Protein AF-A0A1T5ESS9-F1 (afdb_monomer_lite)

Organism: NCBI:txid623280

Foldseek 3Di:
DAEDEDEDPDPVVCVVVVVVCVVVVHHYDDDDHDPPQPPVNVVVVVVVVVCVVVVVDDDDPDPCVVVVD

Secondary structure (DSSP, 8-state):
--EEEE----HHHHHHHHHHHHHTT-EEEEPPP-PPPPHHHHHHHHHHHHHHHTT--PPPSSHHHHHT-

Structure (mmCIF, N/CA/C/O backbone):
data_AF-A0A1T5ESS9-F1
#
_entry.id   AF-A0A1T5ESS9-F1
#
loop_
_atom_site.group_PDB
_atom_site.id
_atom_site.type_symbol
_atom_site.label_ato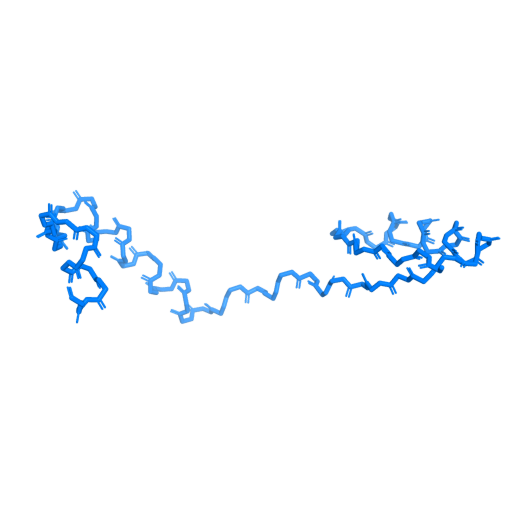m_id
_atom_site.label_alt_id
_atom_site.label_comp_id
_atom_site.label_asym_id
_atom_site.label_entity_id
_atom_site.label_seq_id
_atom_site.pdbx_PDB_ins_code
_atom_site.Cartn_x
_atom_site.Cartn_y
_atom_site.Cartn_z
_atom_site.occupancy
_atom_site.B_iso_or_equiv
_atom_site.auth_seq_id
_atom_site.auth_comp_id
_atom_site.auth_asym_id
_atom_site.auth_atom_id
_atom_site.pdbx_PDB_model_num
ATOM 1 N N . MET A 1 1 ? -25.975 10.359 5.061 1.00 55.25 1 MET A N 1
ATOM 2 C CA . MET A 1 1 ? -25.144 9.647 6.051 1.00 55.25 1 MET A CA 1
ATOM 3 C C . MET A 1 1 ? -23.726 9.633 5.505 1.00 55.25 1 MET A C 1
ATOM 5 O O . MET A 1 1 ? -23.564 9.221 4.363 1.00 55.25 1 MET A O 1
ATOM 9 N N . THR A 1 2 ? -22.751 10.175 6.233 1.00 69.81 2 THR A N 1
ATOM 10 C CA . THR A 1 2 ? -21.366 10.332 5.752 1.00 69.81 2 THR A CA 1
ATOM 11 C C . THR A 1 2 ? -20.510 9.228 6.357 1.00 69.81 2 THR A C 1
ATOM 13 O O . THR A 1 2 ? -20.485 9.090 7.576 1.00 69.81 2 THR A O 1
ATOM 16 N N . GLN A 1 3 ? -19.842 8.441 5.514 1.00 67.38 3 GLN A N 1
ATOM 17 C CA . GLN A 1 3 ? -18.946 7.361 5.928 1.00 67.38 3 GLN A CA 1
ATOM 18 C C . GLN A 1 3 ? -17.506 7.770 5.623 1.00 67.38 3 GLN A C 1
ATOM 20 O O . GLN A 1 3 ? -17.228 8.262 4.528 1.00 67.38 3 GLN A O 1
ATOM 25 N N . VAL A 1 4 ? -16.603 7.604 6.590 1.00 73.88 4 VAL A N 1
ATOM 26 C CA . VAL A 1 4 ? -15.196 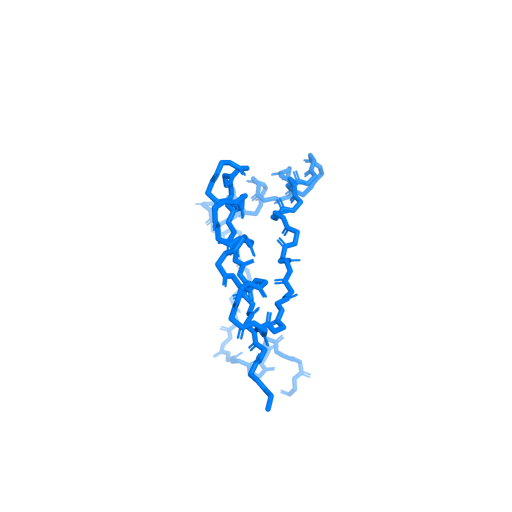8.012 6.457 1.00 73.88 4 VAL A CA 1
ATOM 27 C C . VAL A 1 4 ? -14.280 6.809 6.662 1.00 73.88 4 VAL A C 1
ATOM 29 O O . VAL A 1 4 ? -14.405 6.079 7.643 1.00 73.88 4 VAL A O 1
ATOM 32 N N . THR A 1 5 ? -13.335 6.614 5.745 1.00 73.50 5 THR A N 1
ATOM 33 C CA . THR A 1 5 ? -12.279 5.601 5.873 1.00 73.50 5 THR A CA 1
ATOM 34 C C . THR A 1 5 ? -11.049 6.232 6.512 1.00 73.50 5 THR A C 1
ATOM 36 O O . THR A 1 5 ? -10.584 7.281 6.063 1.00 73.50 5 THR A O 1
ATOM 39 N N . LEU A 1 6 ? -10.526 5.607 7.567 1.00 72.06 6 LEU A N 1
ATOM 40 C CA . LEU A 1 6 ? -9.413 6.143 8.350 1.00 72.06 6 LEU A CA 1
ATOM 41 C C . LEU A 1 6 ? -8.279 5.126 8.449 1.00 72.06 6 LEU A C 1
ATOM 43 O O . LEU A 1 6 ? -8.488 3.991 8.875 1.00 72.06 6 LEU A O 1
ATOM 47 N N . HIS A 1 7 ? -7.068 5.581 8.124 1.00 72.00 7 HIS A N 1
ATOM 48 C CA . HIS A 1 7 ? -5.823 4.839 8.319 1.00 72.00 7 HIS A CA 1
ATOM 49 C C . HIS A 1 7 ? -5.007 5.501 9.433 1.00 72.00 7 HIS A C 1
ATOM 51 O O . HIS A 1 7 ? -4.528 6.627 9.277 1.00 72.00 7 HIS A O 1
ATOM 57 N N . ILE A 1 8 ? -4.894 4.843 10.592 1.00 72.62 8 ILE A N 1
ATOM 58 C CA . ILE A 1 8 ? -4.201 5.383 11.772 1.00 72.62 8 ILE A CA 1
ATOM 59 C C . ILE A 1 8 ? -3.289 4.312 12.373 1.00 72.62 8 ILE A C 1
ATOM 61 O O . ILE A 1 8 ? -3.732 3.439 13.114 1.00 72.62 8 ILE A O 1
ATOM 65 N N . ASP A 1 9 ? -1.984 4.453 12.153 1.00 69.06 9 ASP A N 1
ATOM 66 C CA . ASP A 1 9 ? -0.970 3.493 12.621 1.00 69.06 9 ASP A CA 1
ATOM 67 C C . ASP A 1 9 ? -0.659 3.575 14.132 1.00 69.06 9 ASP A C 1
ATOM 69 O O . ASP A 1 9 ? 0.157 2.822 14.660 1.00 69.06 9 ASP A O 1
ATOM 73 N N . SER A 1 10 ? -1.292 4.490 14.879 1.00 76.19 10 SER A N 1
ATOM 74 C CA . SER A 1 10 ? -1.031 4.693 16.313 1.00 76.19 10 SER A CA 1
ATOM 75 C C . SER A 1 10 ? -2.268 4.451 17.173 1.00 76.19 10 SER A C 1
ATOM 77 O O . SER A 1 10 ? -3.233 5.211 17.112 1.00 76.19 10 SER A O 1
ATOM 79 N N . LYS A 1 11 ? -2.188 3.475 18.089 1.00 73.56 11 LYS A N 1
ATOM 80 C CA . LYS A 1 11 ? -3.273 3.139 19.035 1.00 73.56 11 LYS A CA 1
ATOM 81 C C . LYS A 1 11 ? -3.763 4.336 19.863 1.00 73.56 11 LYS A C 1
ATOM 83 O O . LYS A 1 11 ? -4.961 4.468 20.090 1.00 73.56 11 LYS A O 1
ATOM 88 N N . LYS A 1 12 ? -2.859 5.228 20.294 1.00 78.19 12 LYS A N 1
ATOM 89 C CA . LYS A 1 12 ? -3.232 6.439 21.055 1.00 78.19 12 LYS A CA 1
ATOM 90 C C . LYS A 1 12 ? -4.037 7.423 20.202 1.00 78.19 12 LYS A C 1
ATOM 92 O O . LYS A 1 12 ? -5.027 7.965 20.679 1.00 78.19 12 LYS A O 1
ATOM 97 N N . LYS A 1 13 ? -3.630 7.632 18.944 1.00 79.19 13 LYS A N 1
ATOM 98 C CA . LYS A 1 13 ? -4.351 8.506 18.004 1.00 79.19 13 LYS A CA 1
ATOM 99 C C . LYS A 1 13 ? -5.696 7.898 17.600 1.00 79.19 13 LYS A C 1
ATOM 101 O O . LYS A 1 13 ? -6.677 8.626 17.516 1.00 79.19 13 LYS A O 1
ATOM 106 N N . TRP A 1 14 ? -5.752 6.575 17.437 1.00 81.94 14 TRP A N 1
ATOM 107 C CA . TRP A 1 14 ? -6.986 5.843 17.157 1.00 81.94 14 TRP A CA 1
ATOM 108 C C . TRP A 1 14 ? -8.033 6.044 18.254 1.00 81.94 14 TRP A C 1
ATOM 110 O O . TRP A 1 14 ? -9.164 6.406 17.954 1.00 81.94 14 TRP A O 1
ATOM 120 N N . ALA A 1 15 ? -7.647 5.892 19.527 1.00 80.31 15 ALA A N 1
ATOM 121 C CA . ALA A 1 15 ? -8.564 6.071 20.654 1.00 80.31 15 ALA A CA 1
ATOM 122 C C . ALA A 1 15 ? -9.154 7.492 20.723 1.00 80.31 15 ALA A C 1
ATOM 124 O O . ALA A 1 15 ? -10.349 7.648 20.962 1.00 80.31 15 ALA A O 1
ATOM 125 N N . ALA A 1 16 ? -8.335 8.519 20.469 1.00 81.81 16 ALA A N 1
ATOM 126 C CA . ALA A 1 16 ? -8.793 9.907 20.451 1.00 81.81 16 ALA A CA 1
ATOM 127 C C . ALA A 1 16 ? -9.752 10.192 19.281 1.00 81.81 16 ALA A C 1
ATOM 129 O O . ALA A 1 16 ? -10.769 10.852 19.466 1.00 81.81 16 ALA A O 1
ATOM 130 N N . ILE A 1 17 ? -9.451 9.672 18.088 1.00 83.75 17 ILE A N 1
ATOM 131 C CA . ILE A 1 17 ? -10.260 9.900 16.882 1.00 83.75 17 ILE A CA 1
ATOM 132 C C . ILE A 1 17 ? -11.576 9.119 16.941 1.00 83.75 17 ILE A C 1
ATOM 134 O O . ILE A 1 17 ? -12.622 9.668 16.606 1.00 83.75 17 ILE A O 1
ATOM 138 N N . LYS A 1 18 ? -11.551 7.884 17.451 1.00 82.75 18 LYS A N 1
ATOM 139 C CA . LYS A 1 18 ? -12.748 7.068 17.673 1.00 82.75 18 LYS A CA 1
ATOM 140 C C . LYS A 1 18 ? -13.781 7.792 18.542 1.00 82.75 18 LYS A C 1
ATOM 142 O O . LYS A 1 18 ? -14.940 7.875 18.153 1.00 82.75 18 LYS A O 1
ATOM 147 N N . ALA A 1 19 ? -13.347 8.377 19.661 1.00 83.00 19 ALA A N 1
ATOM 148 C CA . ALA A 1 19 ? -14.236 9.112 20.562 1.00 83.00 19 ALA A CA 1
ATOM 149 C C . ALA A 1 19 ? -14.908 10.322 19.884 1.00 83.00 19 ALA A C 1
ATOM 151 O O . ALA A 1 19 ? -16.068 10.618 20.157 1.00 83.00 19 ALA A O 1
ATOM 152 N N . ILE A 1 20 ? -14.198 11.007 18.980 1.00 85.12 20 ILE A N 1
ATOM 153 C CA . ILE A 1 20 ? -14.741 12.145 18.224 1.00 85.12 20 ILE A CA 1
ATOM 154 C C . ILE A 1 20 ? -15.778 11.670 17.198 1.00 85.12 20 ILE A C 1
ATOM 156 O O . ILE A 1 20 ? -16.844 12.267 17.090 1.00 85.12 20 ILE A O 1
ATOM 160 N N . LEU A 1 21 ? -15.491 10.590 16.465 1.00 85.50 21 LEU A N 1
ATOM 161 C CA . LEU A 1 21 ? -16.399 10.052 15.444 1.00 85.50 21 LEU A CA 1
ATOM 162 C C . LEU A 1 21 ? -17.703 9.536 16.050 1.00 85.50 21 LEU A C 1
ATOM 164 O O . LEU A 1 21 ? -18.772 9.801 15.509 1.00 85.50 21 LEU A O 1
ATOM 168 N N . GLU A 1 22 ? -17.612 8.856 17.195 1.00 83.38 22 GLU A N 1
ATOM 169 C CA . GLU A 1 22 ? -18.776 8.376 17.943 1.00 83.38 22 GLU A CA 1
ATOM 170 C C . GLU A 1 22 ? -19.622 9.540 18.477 1.00 83.38 22 GLU A C 1
ATOM 172 O O . GLU A 1 22 ? -20.843 9.513 18.355 1.00 83.38 22 GLU A O 1
ATOM 177 N N . ALA A 1 23 ? -18.994 10.601 18.998 1.00 85.88 23 ALA A N 1
ATOM 178 C CA . ALA A 1 23 ? -19.708 11.792 19.465 1.00 85.88 23 ALA A CA 1
ATOM 179 C C . ALA A 1 23 ? -20.416 12.563 18.335 1.00 85.88 23 ALA A C 1
ATOM 181 O O . ALA A 1 23 ? -21.384 13.277 18.591 1.00 85.88 23 ALA A O 1
ATOM 182 N N . MET A 1 24 ? -19.930 12.437 17.098 1.00 85.19 24 MET A N 1
ATOM 183 C CA . MET A 1 24 ? -20.490 13.097 15.916 1.00 85.19 24 MET A CA 1
ATOM 184 C C . MET A 1 24 ? -21.468 12.217 15.122 1.00 85.19 24 MET A C 1
ATOM 186 O O . MET A 1 24 ? -21.956 12.669 14.087 1.00 85.19 24 MET A O 1
ATOM 190 N N . ASP A 1 25 ? -21.741 10.989 15.577 1.00 81.69 25 ASP A N 1
ATOM 191 C CA . ASP A 1 25 ? -22.567 9.997 14.868 1.00 81.69 25 ASP A CA 1
ATOM 192 C C . ASP A 1 25 ? -22.087 9.736 13.421 1.00 81.69 25 ASP A C 1
ATOM 194 O O . ASP A 1 25 ? -22.861 9.591 12.472 1.00 81.69 25 ASP A O 1
ATOM 198 N N . ILE A 1 26 ? -20.762 9.725 13.230 1.00 82.75 26 ILE A N 1
ATOM 199 C CA . ILE A 1 26 ? -20.128 9.470 11.933 1.00 82.75 26 ILE A CA 1
ATOM 200 C C . ILE A 1 26 ? -19.789 7.985 11.831 1.00 82.75 26 ILE A C 1
ATOM 202 O O . ILE A 1 26 ? -18.998 7.459 12.614 1.00 82.75 26 ILE A O 1
ATOM 206 N N . ALA A 1 27 ? -20.328 7.318 10.810 1.00 78.12 27 ALA A N 1
ATOM 207 C CA . ALA A 1 27 ? -19.943 5.952 10.479 1.00 78.12 27 ALA A CA 1
ATOM 208 C C . ALA A 1 27 ? -18.494 5.921 9.962 1.00 78.12 27 ALA A C 1
ATOM 210 O O . ALA A 1 27 ? -18.118 6.706 9.086 1.00 78.12 27 ALA A O 1
ATOM 211 N N . TYR A 1 28 ? -17.675 5.005 10.477 1.00 75.62 28 TYR A N 1
ATOM 212 C CA . TYR A 1 28 ? -16.289 4.848 10.046 1.00 75.62 28 TYR A CA 1
ATOM 213 C C . TYR A 1 28 ? -15.922 3.381 9.854 1.00 75.62 28 TYR A C 1
ATOM 215 O O . TYR A 1 28 ? -16.367 2.519 10.608 1.00 75.62 28 TYR A O 1
ATOM 223 N N . ASP A 1 29 ? -15.051 3.131 8.878 1.00 74.06 29 ASP A N 1
ATOM 224 C CA . ASP A 1 29 ? -14.357 1.855 8.729 1.00 74.06 29 ASP A CA 1
ATOM 225 C C . ASP A 1 29 ? -12.896 2.033 9.125 1.00 74.06 29 ASP A C 1
ATOM 227 O O . ASP A 1 29 ? -12.172 2.875 8.579 1.00 74.06 29 ASP A O 1
ATOM 231 N N . ALA A 1 30 ? -12.472 1.232 10.100 1.00 66.94 30 ALA A N 1
ATOM 232 C CA . ALA A 1 30 ? -11.069 1.097 10.443 1.00 66.94 30 ALA A CA 1
ATOM 233 C C . ALA A 1 30 ? -10.402 0.257 9.355 1.00 66.94 30 ALA A C 1
ATOM 235 O O . ALA A 1 30 ? -10.694 -0.933 9.224 1.00 66.94 30 ALA A O 1
ATOM 236 N N . GLN A 1 31 ? -9.509 0.858 8.574 1.00 63.62 31 GLN A N 1
ATOM 237 C CA . GLN A 1 31 ? -8.644 0.060 7.718 1.00 63.62 31 GLN A CA 1
ATOM 238 C C . GLN A 1 31 ? -7.682 -0.698 8.639 1.00 63.62 31 GLN A C 1
ATOM 240 O O . GLN A 1 31 ? -7.014 -0.077 9.472 1.00 63.62 31 GLN A O 1
ATOM 245 N N . GLU A 1 32 ? -7.656 -2.036 8.556 1.00 59.50 32 GLU A N 1
ATOM 246 C CA . GLU A 1 32 ? -6.626 -2.806 9.257 1.00 59.50 32 GLU A CA 1
A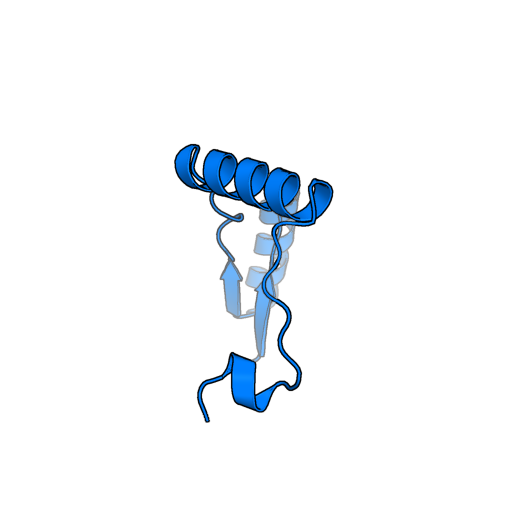TOM 247 C C . GLU A 1 32 ? -5.262 -2.219 8.870 1.00 59.50 32 GLU A C 1
ATOM 249 O O . GLU A 1 32 ? -5.046 -1.945 7.681 1.00 59.50 32 GLU A O 1
ATOM 254 N N . PRO A 1 33 ? -4.348 -2.003 9.837 1.00 57.53 33 PRO A N 1
ATOM 255 C CA . PRO A 1 33 ? -2.988 -1.620 9.500 1.00 57.53 33 PRO A CA 1
ATOM 256 C C . PRO A 1 33 ? -2.475 -2.629 8.479 1.00 57.53 33 PRO A C 1
ATOM 258 O O . PRO A 1 33 ? -2.723 -3.829 8.635 1.00 57.53 33 PRO A O 1
ATOM 261 N N . VAL A 1 34 ? -1.835 -2.124 7.418 1.00 59.59 34 VAL A N 1
ATOM 262 C CA . VAL A 1 34 ? -1.293 -2.939 6.325 1.00 59.59 34 VAL A CA 1
ATOM 263 C C . VAL A 1 34 ? -0.633 -4.156 6.955 1.00 59.59 34 VAL A C 1
ATOM 265 O O . VAL A 1 34 ? 0.321 -4.002 7.720 1.00 59.59 34 VAL A O 1
ATOM 268 N N . LYS A 1 35 ? -1.206 -5.346 6.717 1.00 61.25 35 LYS A N 1
ATOM 269 C CA . LYS A 1 35 ? -0.652 -6.591 7.251 1.00 61.25 35 LYS A CA 1
ATOM 270 C C . LYS A 1 35 ? 0.819 -6.604 6.879 1.00 61.25 35 LYS A C 1
ATOM 272 O O . LYS A 1 35 ? 1.149 -6.340 5.721 1.00 61.25 35 LYS A O 1
ATOM 277 N N . GLU A 1 36 ? 1.675 -6.840 7.871 1.00 66.31 36 GLU A N 1
ATOM 278 C CA . GLU A 1 36 ? 3.107 -6.970 7.639 1.00 66.31 36 GLU A CA 1
ATOM 279 C C . GLU A 1 36 ? 3.306 -7.896 6.441 1.00 66.31 36 GLU A C 1
ATOM 281 O O . GLU A 1 36 ? 2.772 -9.009 6.411 1.00 66.31 36 GLU A O 1
ATOM 286 N N . ILE A 1 37 ? 4.003 -7.383 5.424 1.00 71.44 37 ILE A N 1
ATOM 287 C CA . ILE A 1 37 ? 4.309 -8.130 4.208 1.00 71.44 37 ILE A CA 1
ATOM 288 C C . ILE A 1 37 ? 4.946 -9.438 4.658 1.00 71.44 37 ILE A C 1
ATOM 290 O O . ILE A 1 37 ? 5.947 -9.415 5.385 1.00 71.44 37 ILE A O 1
ATOM 294 N N . SER A 1 38 ? 4.357 -10.565 4.259 1.00 81.06 38 SER A N 1
ATOM 295 C CA . SER A 1 38 ? 4.836 -11.870 4.704 1.00 81.06 38 SER A CA 1
ATOM 296 C C . SER A 1 38 ? 6.300 -12.054 4.299 1.00 81.06 38 SER A C 1
ATOM 298 O O . SER A 1 38 ? 6.734 -11.537 3.269 1.00 81.06 38 SER A O 1
ATOM 300 N N . GLU A 1 39 ? 7.086 -12.819 5.064 1.00 82.69 39 GLU A N 1
ATOM 301 C CA . GLU A 1 39 ? 8.505 -13.053 4.735 1.00 82.69 39 GLU A CA 1
ATOM 302 C C . GLU A 1 39 ? 8.697 -13.535 3.288 1.00 82.69 39 GLU A C 1
ATOM 304 O O . GLU A 1 39 ? 9.634 -13.129 2.601 1.00 82.69 39 GLU A O 1
ATOM 309 N N . LYS A 1 40 ? 7.760 -14.349 2.787 1.00 84.94 40 LYS A N 1
ATOM 310 C CA . LYS A 1 40 ? 7.747 -14.815 1.395 1.00 84.94 40 LYS A CA 1
ATOM 311 C C . LYS A 1 40 ? 7.608 -13.663 0.402 1.00 84.94 40 LYS A C 1
ATOM 313 O O . LYS A 1 40 ? 8.346 -13.617 -0.577 1.00 84.94 40 LYS A O 1
ATOM 318 N N . GLU A 1 41 ? 6.692 -12.734 0.647 1.00 86.19 41 GLU A N 1
ATOM 319 C CA . GLU A 1 41 ? 6.505 -11.554 -0.201 1.00 86.19 41 GLU A CA 1
ATOM 320 C C . GLU A 1 41 ? 7.702 -10.597 -0.115 1.00 86.19 41 GLU A C 1
ATOM 322 O O . GLU A 1 41 ? 8.104 -10.044 -1.136 1.00 86.19 41 GLU A O 1
ATOM 327 N N . GLN A 1 42 ? 8.345 -10.469 1.051 1.00 87.00 42 GLN A N 1
ATOM 328 C CA . GLN A 1 42 ? 9.579 -9.685 1.189 1.00 87.00 42 GLN A CA 1
ATOM 329 C C . GLN A 1 42 ? 10.732 -10.275 0.365 1.00 87.00 42 GLN A C 1
ATOM 331 O O . GLN A 1 42 ? 11.489 -9.536 -0.265 1.00 87.00 42 GLN A O 1
ATOM 336 N N . VAL A 1 43 ? 10.864 -11.606 0.335 1.00 91.25 43 VAL A N 1
ATOM 337 C CA . VAL A 1 43 ? 11.855 -12.292 -0.511 1.00 91.25 43 VAL A CA 1
ATOM 338 C C . VAL A 1 43 ? 11.570 -12.050 -1.996 1.00 91.25 43 VAL A C 1
ATOM 340 O O . VAL A 1 43 ? 12.500 -11.784 -2.760 1.00 91.25 43 VAL A O 1
ATOM 343 N N . LEU A 1 44 ? 10.300 -12.105 -2.409 1.00 91.50 44 LEU A N 1
ATOM 344 C CA . LEU A 1 44 ? 9.904 -11.825 -3.793 1.00 91.50 44 LEU A CA 1
ATOM 345 C C . LEU A 1 44 ? 10.199 -10.373 -4.192 1.00 91.50 44 LEU A C 1
ATOM 347 O O . LEU A 1 44 ? 10.721 -10.148 -5.282 1.00 91.50 44 LEU A O 1
ATOM 351 N N . LEU A 1 45 ? 9.935 -9.413 -3.302 1.00 90.19 45 LEU A N 1
ATOM 352 C CA . LEU A 1 45 ? 10.258 -7.997 -3.499 1.00 90.19 45 LEU A CA 1
ATOM 353 C C . LEU A 1 45 ? 11.756 -7.781 -3.722 1.00 90.19 45 LEU A C 1
ATOM 355 O O . LEU A 1 45 ? 12.141 -7.231 -4.749 1.00 90.19 45 LEU A O 1
ATOM 359 N N . ARG A 1 46 ? 12.606 -8.296 -2.825 1.00 92.19 46 ARG A N 1
ATOM 360 C CA . ARG A 1 46 ? 14.069 -8.165 -2.955 1.00 92.19 46 ARG A CA 1
ATOM 361 C C . ARG A 1 46 ? 14.591 -8.763 -4.258 1.00 92.19 46 ARG A C 1
ATOM 363 O O . ARG A 1 46 ? 15.506 -8.225 -4.874 1.00 92.19 46 ARG A O 1
ATOM 370 N N . ARG A 1 47 ? 14.011 -9.886 -4.690 1.00 92.25 47 ARG A N 1
ATOM 371 C CA . ARG A 1 47 ? 14.370 -10.513 -5.964 1.00 92.25 47 ARG A CA 1
ATOM 372 C C . ARG A 1 47 ? 13.963 -9.645 -7.153 1.00 92.25 47 ARG A C 1
ATOM 374 O O . ARG A 1 47 ? 14.766 -9.471 -8.060 1.00 92.25 47 ARG A O 1
ATOM 381 N N . ALA A 1 48 ? 12.754 -9.086 -7.134 1.00 90.75 48 ALA A N 1
ATOM 382 C CA . ALA A 1 48 ? 12.294 -8.184 -8.184 1.00 90.75 48 ALA A CA 1
ATOM 383 C C . ALA A 1 48 ? 13.162 -6.916 -8.268 1.00 90.75 48 ALA A C 1
ATOM 385 O O . ALA A 1 48 ? 13.516 -6.488 -9.363 1.00 90.75 48 ALA A O 1
ATOM 386 N N . GLU A 1 49 ? 13.564 -6.350 -7.127 1.00 92.81 49 GLU A N 1
ATOM 387 C CA . GLU A 1 49 ? 14.488 -5.210 -7.059 1.00 92.81 49 GLU A CA 1
ATOM 388 C C . GLU A 1 49 ? 15.862 -5.542 -7.660 1.00 92.81 49 GLU A C 1
ATOM 390 O O . GLU A 1 49 ? 16.401 -4.753 -8.439 1.00 92.81 49 GLU A O 1
ATOM 395 N N . ALA A 1 50 ? 16.407 -6.725 -7.361 1.00 93.62 50 ALA A N 1
ATOM 396 C CA . ALA A 1 50 ? 17.655 -7.197 -7.958 1.00 93.62 50 ALA A CA 1
ATOM 397 C C . ALA A 1 50 ? 17.526 -7.395 -9.478 1.00 93.62 50 ALA A C 1
ATOM 399 O O . ALA A 1 50 ? 18.391 -6.960 -10.237 1.00 93.62 50 ALA A O 1
ATOM 400 N N . ASP A 1 51 ? 16.422 -7.986 -9.941 1.00 92.31 51 ASP A N 1
ATOM 401 C CA . ASP A 1 51 ? 16.161 -8.182 -11.368 1.00 92.31 51 ASP A CA 1
ATOM 402 C C . ASP A 1 51 ? 16.031 -6.832 -12.111 1.00 92.31 51 ASP A C 1
ATOM 404 O O . ASP A 1 51 ? 16.524 -6.703 -13.234 1.00 92.31 51 ASP A O 1
ATOM 408 N N . ILE A 1 52 ? 15.456 -5.796 -11.479 1.00 91.25 52 ILE A N 1
ATOM 409 C CA . ILE A 1 52 ? 15.443 -4.416 -12.001 1.00 91.25 52 ILE A CA 1
ATOM 410 C C . ILE A 1 52 ? 16.866 -3.854 -12.098 1.00 91.25 52 ILE A C 1
ATOM 412 O O . ILE A 1 52 ? 17.241 -3.331 -13.150 1.00 91.25 52 ILE A O 1
ATOM 416 N N . ALA A 1 53 ? 17.656 -3.958 -11.025 1.00 92.06 53 ALA A N 1
ATOM 417 C CA . ALA A 1 53 ? 19.015 -3.417 -10.966 1.00 92.06 53 ALA A CA 1
ATOM 418 C C . ALA A 1 53 ? 19.949 -4.060 -12.006 1.00 92.06 53 ALA A C 1
ATOM 420 O O . ALA A 1 53 ? 20.787 -3.385 -12.601 1.00 92.06 53 ALA A O 1
ATOM 421 N N . GLU A 1 54 ? 19.762 -5.351 -12.272 1.00 93.94 54 GLU A N 1
ATOM 422 C CA . GLU A 1 54 ? 20.512 -6.108 -13.277 1.00 93.94 54 GLU A CA 1
ATOM 423 C C . GLU A 1 54 ? 19.938 -5.969 -14.699 1.00 93.94 54 GLU A C 1
ATOM 425 O O . GLU A 1 54 ? 20.458 -6.560 -15.646 1.00 93.94 54 GLU A O 1
ATOM 430 N N . GLY A 1 55 ? 18.859 -5.199 -14.876 1.00 89.00 55 GLY A N 1
ATOM 431 C CA . GLY A 1 55 ? 18.234 -4.969 -16.178 1.00 89.00 55 GLY A CA 1
ATOM 432 C C . GLY A 1 55 ? 17.521 -6.195 -16.756 1.00 89.00 55 GLY A C 1
ATOM 433 O O . GLY A 1 55 ? 17.212 -6.213 -17.951 1.00 89.00 55 GLY A O 1
ATOM 434 N N . ARG A 1 56 ? 17.218 -7.204 -15.929 1.00 89.00 56 ARG A N 1
ATOM 435 C CA . ARG A 1 56 ? 16.464 -8.419 -16.283 1.00 89.00 56 ARG A CA 1
ATOM 436 C C . ARG A 1 56 ? 14.961 -8.124 -16.356 1.00 89.00 56 ARG A C 1
ATOM 438 O O . ARG A 1 56 ? 14.142 -8.748 -15.689 1.00 89.00 56 ARG A O 1
ATOM 445 N N . LEU A 1 57 ? 14.603 -7.151 -17.192 1.00 88.31 57 LEU A N 1
ATOM 446 C CA . LEU A 1 57 ? 13.244 -6.645 -17.367 1.00 88.31 57 LEU A CA 1
ATOM 447 C C . LEU A 1 57 ? 12.689 -7.000 -18.742 1.00 88.31 57 LEU A C 1
ATOM 449 O O . LEU A 1 57 ? 13.362 -6.854 -19.764 1.00 88.31 57 LEU A O 1
ATOM 453 N N . HIS A 1 58 ? 11.419 -7.401 -18.775 1.00 87.12 58 HIS A N 1
ATOM 454 C CA . HIS A 1 58 ? 10.694 -7.536 -20.029 1.00 87.12 58 HIS A CA 1
ATOM 455 C C . HIS A 1 58 ? 10.240 -6.157 -20.513 1.00 87.12 58 HIS A C 1
ATOM 457 O O . HIS A 1 58 ? 9.578 -5.416 -19.784 1.00 87.12 58 HIS A O 1
ATOM 463 N N . LYS A 1 59 ? 10.606 -5.801 -21.746 1.00 88.06 59 LYS A N 1
ATOM 464 C CA . LYS A 1 59 ? 10.215 -4.529 -22.357 1.00 88.06 59 LYS A CA 1
ATOM 465 C C . LYS A 1 59 ? 8.983 -4.742 -23.215 1.00 88.06 59 LYS A C 1
ATOM 467 O O . LYS A 1 59 ? 9.033 -5.483 -24.189 1.00 88.06 59 LYS A O 1
ATOM 472 N N . PHE A 1 60 ? 7.924 -4.024 -22.885 1.00 89.94 60 PHE A N 1
ATOM 473 C CA . PHE A 1 60 ? 6.719 -3.955 -23.696 1.00 89.94 60 PHE A CA 1
ATOM 474 C C . PHE A 1 60 ? 6.750 -2.687 -24.548 1.00 89.94 60 PHE A C 1
ATOM 476 O O . PHE A 1 60 ? 7.222 -1.639 -24.104 1.0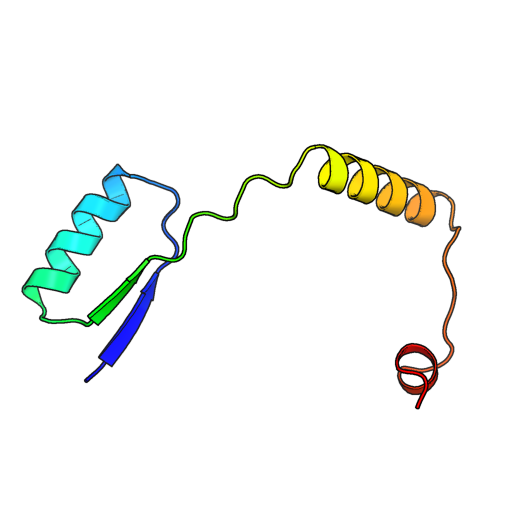0 89.94 60 PHE A O 1
ATOM 483 N N . LYS A 1 61 ? 6.241 -2.765 -25.775 1.00 89.44 61 LYS A N 1
ATOM 484 C CA . LYS A 1 61 ? 6.167 -1.632 -26.709 1.00 89.44 61 LYS A CA 1
ATOM 485 C C . LYS A 1 61 ? 4.922 -0.782 -26.487 1.00 89.44 61 LYS A C 1
ATOM 487 O O . LYS A 1 61 ? 4.877 0.363 -26.928 1.00 89.44 61 LYS A O 1
ATOM 492 N N . SER A 1 62 ? 3.890 -1.332 -25.846 1.00 89.50 62 SER A N 1
ATOM 493 C CA . SER A 1 62 ? 2.645 -0.616 -25.573 1.00 89.50 62 SER A CA 1
ATOM 494 C C . SER A 1 62 ? 1.876 -1.204 -24.394 1.00 89.50 62 SER A C 1
ATOM 496 O O . SER A 1 62 ? 2.025 -2.373 -24.049 1.00 89.50 62 SER A O 1
ATOM 498 N N . HIS A 1 63 ? 0.964 -0.411 -23.835 1.00 86.75 63 HIS A N 1
ATOM 499 C CA . HIS A 1 63 ? 0.035 -0.861 -22.797 1.00 86.75 63 HIS A CA 1
ATOM 500 C C . HIS A 1 63 ? -0.884 -2.009 -23.256 1.00 86.75 63 HIS A C 1
ATOM 502 O O . HIS A 1 63 ? -1.283 -2.829 -22.437 1.00 86.75 63 HIS A O 1
ATOM 508 N N . ARG A 1 64 ? -1.210 -2.099 -24.556 1.00 87.25 64 ARG A N 1
ATOM 509 C CA . ARG A 1 64 ? -2.009 -3.209 -25.111 1.00 87.25 64 ARG A CA 1
ATOM 510 C C . ARG A 1 64 ? -1.285 -4.549 -25.005 1.00 87.25 64 ARG A C 1
ATOM 512 O O . ARG A 1 64 ? -1.884 -5.532 -24.587 1.00 87.25 64 ARG A O 1
ATOM 519 N N . GLU A 1 65 ? 0.015 -4.545 -25.285 1.00 89.62 65 GLU A N 1
ATOM 520 C CA . GLU A 1 65 ? 0.880 -5.722 -25.173 1.00 89.62 65 GLU A CA 1
ATOM 521 C C . GLU A 1 65 ? 0.992 -6.208 -23.722 1.00 89.62 65 GLU A C 1
ATOM 523 O O . GLU A 1 65 ? 0.928 -7.405 -23.469 1.00 89.62 65 GLU A O 1
ATOM 528 N N . ILE A 1 66 ? 1.057 -5.276 -22.762 1.00 88.19 66 ILE A N 1
ATOM 529 C CA . ILE A 1 66 ? 1.046 -5.589 -21.323 1.00 88.19 66 ILE A CA 1
ATOM 530 C C . ILE A 1 66 ? -0.266 -6.276 -20.918 1.00 88.19 66 ILE A C 1
ATOM 532 O O . ILE A 1 66 ? -0.265 -7.215 -20.128 1.00 88.19 66 ILE A O 1
ATOM 536 N N . LEU A 1 67 ? -1.395 -5.799 -21.447 1.00 88.62 67 LEU A N 1
ATOM 537 C CA . LEU A 1 67 ? -2.731 -6.281 -21.092 1.00 88.62 67 LEU A CA 1
ATOM 538 C C . LEU A 1 67 ? -3.184 -7.504 -21.909 1.00 88.62 67 LEU A C 1
ATOM 540 O O . LEU A 1 67 ? -4.283 -8.002 -21.668 1.00 88.62 67 LEU A O 1
ATOM 544 N N . GLY A 1 68 ? -2.379 -7.966 -22.874 1.00 76.88 68 GLY A N 1
ATOM 545 C CA . GLY A 1 68 ? -2.722 -9.077 -23.766 1.00 76.88 68 GLY A CA 1
ATOM 546 C C . GLY A 1 68 ? -3.962 -8.824 -24.636 1.00 76.88 68 GLY A C 1
ATOM 547 O O . GLY A 1 68 ? -4.678 -9.776 -24.942 1.00 76.88 68 GLY A O 1
ATOM 548 N N . ARG A 1 69 ? -4.254 -7.558 -24.975 1.00 57.25 69 ARG A N 1
ATOM 549 C CA . ARG A 1 69 ? -5.443 -7.135 -25.740 1.00 57.25 69 ARG A CA 1
ATOM 550 C C . ARG A 1 69 ? -5.110 -6.617 -27.130 1.00 57.25 69 ARG A C 1
ATOM 552 O O . ARG A 1 69 ? -4.140 -5.835 -27.254 1.00 57.25 69 ARG A O 1
#

Sequence (69 aa):
MT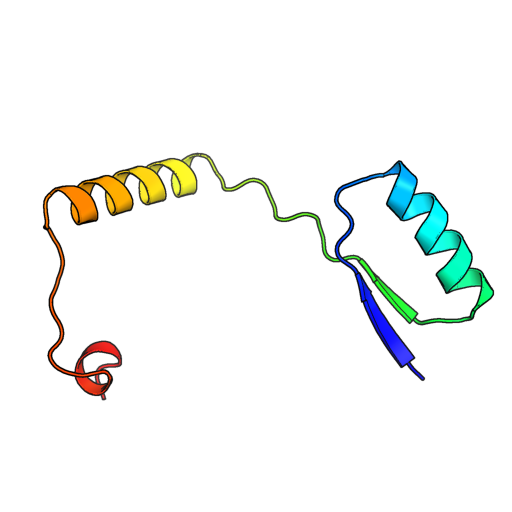QVTLHIDSKKKWAAIKAILEAMDIAYDAQEPVKEISEKEQVLLRRAEADIAEGRLHKFKSHREILGR

Radius of gyration: 20.75 Å; chains: 1; bounding box: 46×28×48 Å

pLDDT: mean 80.59, std 10.26, range [55.25, 93.94]

=== Feature glossary ===
Each block in this record encodes a different view of the same protein. In brief:

Predicted aligned error. PAE(i, j) answers: if I align the predicted and true structures on residue i, how far off (in Å) do I expect residue j to be? A block-diagonal PAE matrix with low values on the blocks and high values off-diagonal is the signature of a multi-d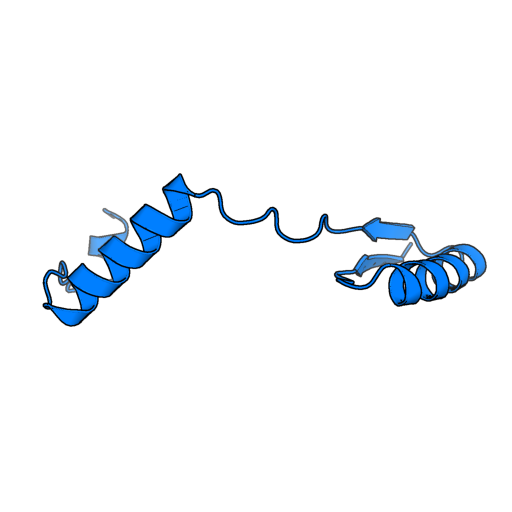omain protein with confidently predicted domains but uncertain inter-domain orientation.

Contact-map, Ramachandran, and PAE plots. Plot images: a contact map (which residues are close in 3D, as an N×N binary image), a Ramachandran scatter (backbone torsion angles, revealing secondary-structure composition at a glance), and — for AlphaFold structures — a PAE heatmap (pairwise prediction confidence).

Backbone torsions (φ/ψ). φ (phi) and ψ (psi) are the two rotatable backbone dihedrals per residue: φ is the C(i-1)–N–Cα–C torsion, ψ is the N–Cα–C–N(i+1) torsion, both in degrees on (−180°, 180°]. α-helical residues cluster near (−60°, −45°); β-strand residues near (−120°, +130°). A Ramachandran plot is simply a scatter of (φ, ψ) for every residue.

Foldseek 3Di. A 3Di character summarizes, for each residue, the relative orientation of the Cα frame of its nearest spatial neighbor. Because it encodes fold topology rather than chemistry, 3Di alignments detect remote structural similarity that sequence alignment misses.

Radius of gyration, Cα contacts, bounding box. Three whole-structure scalars: the radius of gyration (RMS distance of Cα from centroid, in Å), the count of Cα–Cα contacts (pairs closer than 8 Å and separated by more than four residues in sequence — i.e. tertiary, not local, contacts), and the bounding-box dimensions. Together they distinguish compact globular folds from extended fibres or disordered chains.

Sequence. Sequence gives the chain of amino acids in standard one-letter code (A=alanine, C=cysteine, …, Y=tyrosine), read N→C. It is the only feature that is directly encoded by the gene; all structural features are derived from the folded form of this sequence.

mmCIF coordinates. Atomic coordinates in PDBx/mmCIF format — the same representation the Protein Data Bank distributes. Each line of the _atom_site loop places one backbone atom in Cartesian space (units: ångströms, origin: arbitrary).

Secondary structure (3-state, P-SEA). Three-state secondary structure (P-SEA) collapses the eight DSSP classes into helix (a), strand (b), and coil (c). P-SEA assigns these from Cα geometry alone — distances and angles — without requiring backbone oxygens, so it works on any Cα trace.

InterPro / GO / CATH / organism. Functional annotations link the protein to curated databases. InterPro entries identify conserved domains and families by matching the sequence against member-database signatures (Pfam, PROSITE, CDD, …). Gene Ontology (GO) terms describe molecular function, biological process, and cellular component in a controlled vocabulary. CATH places the structure in a hierarchical fold classification (Class/Architecture/Topology/Homologous-superfamily). The organism is the source species.

B-factor. B-factor (Debye–Waller factor) reflects atomic displacement in the crystal lattice. It is an experimental observable (units Å²), not a prediction; low values mean the atom is pinned down, high values mean it moves or is heterogeneous across the crystal.

Rendered structure images. Structure images are PyMOL renders from six orthogonal camera directions. Cartoon representation draws helices as coils and strands as arrows; sticks shows the backbone as bonds; surface shows the solvent-excluded envelope. Rainbow coloring maps sequence position to hue (blue→red, N→C); chain coloring assigns a distinct color per polypeptide.

Solvent-accessible surface area. Solvent-accessible surface area (SASA) is the area in Å² traced out by the centre of a 1.4 Å probe sphere (a water molecule) rolled over the protein's van der Waals surface (Shrake–Rupley / Lee–Richards construction). Buried residues have near-zero SASA; fully exposed residues can exceed 200 Å². The total SASA scales roughly with the number of surface residues.

Secondary structure (8-state, DSSP). The SS8 string is DSSP's per-residue secondary-structure call. α-helix (H) means an i→i+4 H-bond ladder; β-strand (E) means the residue participates in a β-sheet; 3₁₀ (G) and π (I) are tighter and wider helices; T/S are turns/bends; '-' is loop.

pLDDT. For AlphaFold models, the B-factor field carries pLDDT — the model's own estimate of local accuracy on a 0–100 scale. Regions with pLDDT<50 should be treated as essentially unmodeled; they often correspond to intrinsically disordered segments.

Nearest PDB structures. Nearest PDB neighbors are the top structural matches found by Foldseek when searching this structure against the entire Protein Data Bank. Each hit reports a TM-score (0 to 1; >0.5 almost always implies the same fold) and an E-value. These are *structural* homologs — they may share no detectable sequence similarity.